Protein AF-A0A1I7E813-F1 (afdb_monomer)

Foldseek 3Di:
DKAKPPQWFKAKDAPDDPDPDRDGRNDDDDDPDDDGPDMDMDIDDPDLAFIKIWDWDDDPRDIDTDDIDGHDDDKDKDKDDFDPDDDDAAKDKGKIFIAIDQFKKKKKDFPQADLQLWHCFLVPPQKTKHFPSVQFDNVVTTGIDTHRDMTMIMIHGHPPDDDDDTHTDIDIDIDGD

Structure (mmCIF, N/CA/C/O backbone):
data_AF-A0A1I7E813-F1
#
_entry.id   AF-A0A1I7E813-F1
#
loop_
_atom_site.group_PDB
_atom_site.id
_atom_site.type_symbol
_atom_site.label_atom_id
_atom_site.label_alt_id
_atom_site.label_comp_id
_atom_site.label_asym_id
_atom_site.label_entity_id
_atom_site.label_seq_id
_atom_site.pdbx_PDB_ins_code
_atom_site.Cartn_x
_atom_site.Cartn_y
_atom_site.Cartn_z
_atom_site.occupancy
_atom_site.B_iso_or_equiv
_atom_site.auth_seq_id
_atom_site.auth_comp_id
_atom_site.auth_asym_id
_atom_site.auth_atom_id
_atom_site.pdbx_PDB_model_num
ATOM 1 N N . MET A 1 1 ? -27.442 -0.088 33.974 1.00 63.62 1 MET A N 1
ATOM 2 C CA . MET A 1 1 ? -26.945 1.194 33.449 1.00 63.62 1 MET A CA 1
ATOM 3 C C . MET A 1 1 ? -25.862 0.873 32.451 1.00 63.62 1 MET A C 1
ATOM 5 O O . MET A 1 1 ? -24.968 0.119 32.808 1.00 63.62 1 MET A O 1
ATOM 9 N N . CYS A 1 2 ? -25.990 1.337 31.213 1.00 60.59 2 CYS A N 1
ATOM 10 C CA . CYS A 1 2 ? -24.961 1.134 30.202 1.00 60.59 2 CYS A CA 1
ATOM 11 C C . CYS A 1 2 ? -24.502 2.490 29.681 1.00 60.59 2 CYS A C 1
ATOM 13 O O . CYS A 1 2 ? -25.346 3.261 29.234 1.00 60.59 2 CYS A O 1
ATOM 15 N N . ASN A 1 3 ? -23.195 2.739 29.725 1.00 60.22 3 ASN A N 1
ATOM 16 C CA . ASN A 1 3 ? -22.578 4.009 29.354 1.00 60.22 3 ASN A CA 1
ATOM 17 C C . ASN A 1 3 ? -21.531 3.774 28.259 1.00 60.22 3 ASN A C 1
ATOM 19 O O . ASN A 1 3 ? -20.866 2.735 28.251 1.00 60.22 3 ASN A O 1
ATOM 23 N N . VAL A 1 4 ? -21.391 4.734 27.342 1.00 51.56 4 VAL A N 1
ATOM 24 C CA . VAL A 1 4 ? -20.403 4.712 26.253 1.00 51.56 4 VAL A CA 1
ATOM 25 C C . VAL A 1 4 ? -19.322 5.747 26.546 1.00 51.56 4 VAL A C 1
ATOM 27 O O . VAL A 1 4 ? -19.633 6.880 26.902 1.00 51.56 4 VAL A O 1
ATOM 30 N N . SER A 1 5 ? -18.051 5.364 26.428 1.00 50.66 5 SER A N 1
ATOM 31 C CA . SER A 1 5 ? -16.925 6.281 26.629 1.00 50.66 5 SER A CA 1
ATOM 32 C C . SER A 1 5 ? -15.789 6.018 25.632 1.00 50.66 5 SER A C 1
ATOM 34 O O . SER A 1 5 ? -15.384 4.858 25.512 1.00 50.66 5 SER A O 1
ATOM 36 N N . PRO A 1 6 ? -15.230 7.043 24.953 1.00 50.22 6 PRO A N 1
ATOM 37 C CA . PRO A 1 6 ? -15.653 8.456 24.968 1.00 50.22 6 PRO A CA 1
ATOM 38 C C . PRO A 1 6 ? -17.039 8.676 24.328 1.00 50.22 6 PRO A C 1
ATOM 40 O O . PRO A 1 6 ? -17.602 7.725 23.787 1.00 50.22 6 PRO A O 1
ATOM 43 N N . GLU A 1 7 ? -17.587 9.898 24.437 1.00 49.88 7 GLU A N 1
ATOM 44 C CA . GLU A 1 7 ? -18.918 10.275 23.912 1.00 49.88 7 GLU A CA 1
ATOM 45 C C . GLU A 1 7 ? -19.145 9.717 22.496 1.00 49.88 7 GLU A C 1
ATOM 47 O O . GLU A 1 7 ? -18.297 9.850 21.609 1.00 49.88 7 GLU A O 1
ATOM 52 N N . GLY A 1 8 ? -20.280 9.048 22.296 1.00 45.12 8 GLY A N 1
ATOM 53 C CA . GLY A 1 8 ? -20.601 8.344 21.063 1.00 45.12 8 GLY A CA 1
ATOM 54 C C . GLY A 1 8 ? -22.041 7.847 21.069 1.00 45.12 8 GLY A C 1
ATOM 55 O O . GLY A 1 8 ? -22.634 7.609 22.117 1.00 45.12 8 GLY A O 1
ATOM 56 N N . THR A 1 9 ? -22.607 7.641 19.882 1.00 46.75 9 THR A N 1
ATOM 57 C CA . THR A 1 9 ? -23.999 7.197 19.766 1.00 46.75 9 THR A CA 1
ATOM 58 C C . THR A 1 9 ? -24.072 5.680 19.860 1.00 46.75 9 THR A C 1
ATOM 60 O O . THR A 1 9 ? -23.388 4.946 19.141 1.00 46.75 9 THR A O 1
ATOM 63 N N . ALA A 1 10 ? -24.928 5.175 20.742 1.00 46.78 10 ALA A N 1
ATOM 64 C CA . ALA A 1 10 ? -25.264 3.763 20.773 1.00 46.78 10 ALA A CA 1
ATOM 65 C C . ALA A 1 10 ? -26.772 3.577 20.850 1.00 46.78 10 ALA A C 1
ATOM 67 O O . ALA A 1 10 ? -27.445 4.281 21.583 1.00 46.78 10 ALA A O 1
ATOM 68 N N . LYS A 1 11 ? -27.287 2.629 20.070 1.00 50.00 11 LYS A N 1
ATOM 69 C CA . LYS A 1 11 ? -28.694 2.268 19.937 1.00 50.00 11 LYS A CA 1
ATOM 70 C C . LYS A 1 11 ? -28.924 0.922 20.603 1.00 50.00 11 LYS A C 1
ATOM 72 O O . LYS A 1 11 ? -28.147 -0.017 20.415 1.00 50.00 11 LYS A O 1
ATOM 77 N N . LEU A 1 12 ? -30.017 0.824 21.347 1.00 50.53 12 LEU A N 1
ATOM 78 C CA . LEU A 1 12 ? -30.385 -0.361 22.110 1.00 50.53 12 LEU A CA 1
ATOM 79 C C . LEU A 1 12 ? -31.686 -0.948 21.552 1.00 50.53 12 LEU A C 1
ATOM 81 O O . LEU A 1 12 ? -32.644 -0.219 21.306 1.00 50.53 12 LEU A O 1
ATOM 85 N N . ARG A 1 13 ? -31.720 -2.264 21.322 1.00 47.12 13 ARG A N 1
ATOM 86 C CA . ARG A 1 13 ? -32.897 -2.978 20.807 1.00 47.12 13 ARG A CA 1
ATOM 87 C C . ARG A 1 13 ? -33.211 -4.200 21.669 1.00 47.12 13 ARG A C 1
ATOM 89 O O . ARG A 1 13 ? -32.318 -4.975 22.009 1.00 47.12 13 ARG A O 1
ATOM 96 N N . TYR A 1 14 ? -34.497 -4.389 21.965 1.00 50.97 14 TYR A N 1
ATOM 97 C CA . TYR A 1 14 ? -35.021 -5.525 22.726 1.00 50.97 14 TYR A CA 1
ATOM 98 C C . TYR A 1 14 ? -35.614 -6.581 21.788 1.00 50.97 14 TYR A C 1
ATOM 100 O O . TYR A 1 14 ? -36.337 -6.242 20.846 1.00 50.97 14 TYR A O 1
ATOM 108 N N . ALA A 1 15 ? -35.309 -7.855 22.035 1.00 45.06 15 ALA A N 1
ATOM 109 C CA . ALA A 1 15 ? -36.039 -8.961 21.426 1.00 45.06 15 ALA A CA 1
ATOM 110 C C . ALA A 1 15 ? -37.334 -9.198 22.210 1.00 45.06 15 ALA A C 1
ATOM 112 O O . ALA A 1 15 ? -37.283 -9.309 23.429 1.00 45.06 15 ALA A O 1
ATOM 113 N N . ASP A 1 16 ? -38.447 -9.189 21.468 1.00 39.06 16 ASP A N 1
ATOM 114 C CA . ASP A 1 16 ? -39.803 -9.697 21.766 1.00 39.06 16 ASP A CA 1
ATOM 115 C C . ASP A 1 16 ? -40.924 -8.694 21.454 1.00 39.06 16 ASP A C 1
ATOM 117 O O . ASP A 1 16 ? -42.065 -9.102 21.284 1.00 39.06 16 ASP A O 1
ATOM 121 N N . ASN A 1 17 ? -40.616 -7.409 21.240 1.00 39.94 17 ASN A N 1
ATOM 122 C CA . ASN A 1 17 ? -41.530 -6.448 20.611 1.00 39.94 17 ASN A CA 1
ATOM 123 C C . ASN A 1 17 ? -40.736 -5.391 19.830 1.00 39.94 17 ASN A C 1
ATOM 125 O O . ASN A 1 17 ? -39.800 -4.787 20.354 1.00 39.94 17 ASN A O 1
ATOM 129 N N . TRP A 1 18 ? -41.101 -5.159 18.565 1.00 35.81 18 TRP A N 1
ATOM 130 C CA . TRP A 1 18 ? -40.502 -4.117 17.725 1.00 35.81 18 TRP A CA 1
ATOM 131 C C . TRP A 1 18 ? -40.905 -2.728 18.244 1.00 35.81 18 TRP A C 1
ATOM 133 O O . TRP A 1 18 ? -41.871 -2.144 17.768 1.00 35.81 18 TRP A O 1
ATOM 143 N N . TYR A 1 19 ? -40.162 -2.180 19.204 1.00 37.88 19 TYR A N 1
ATOM 144 C CA . TYR A 1 19 ? -40.192 -0.749 19.507 1.00 37.88 19 TYR A CA 1
ATOM 145 C C . TYR A 1 19 ? -38.967 -0.092 18.858 1.00 37.88 19 TYR A C 1
ATOM 147 O O . TYR A 1 19 ? -37.847 -0.291 19.333 1.00 37.88 19 TYR A O 1
ATOM 155 N N . PRO A 1 20 ? -39.131 0.652 17.748 1.00 35.09 20 PRO A N 1
ATOM 156 C CA . PRO A 1 20 ? -38.040 1.364 17.108 1.00 35.09 20 PRO A CA 1
ATOM 157 C C . PRO A 1 20 ? -37.817 2.672 17.868 1.00 35.09 20 PRO A C 1
ATOM 159 O O . PRO A 1 20 ? -38.247 3.735 17.435 1.00 35.09 20 PRO A O 1
ATOM 162 N N . GLN A 1 21 ? -37.182 2.601 19.032 1.00 38.69 21 GLN A N 1
ATOM 163 C CA . GLN A 1 21 ? -36.596 3.790 19.636 1.00 38.69 21 GLN A CA 1
ATOM 164 C C . GLN A 1 21 ? -35.084 3.637 19.591 1.00 38.69 21 GLN A C 1
ATOM 166 O O . GLN A 1 21 ? -34.474 2.948 20.402 1.00 38.69 21 GLN A O 1
ATOM 171 N N . SER A 1 22 ? -34.483 4.258 18.579 1.00 38.38 22 SER A N 1
ATOM 172 C CA . SER A 1 22 ? -33.091 4.671 18.652 1.00 38.38 22 SER A CA 1
ATOM 173 C C . SER A 1 22 ? -32.992 5.688 19.782 1.00 38.38 22 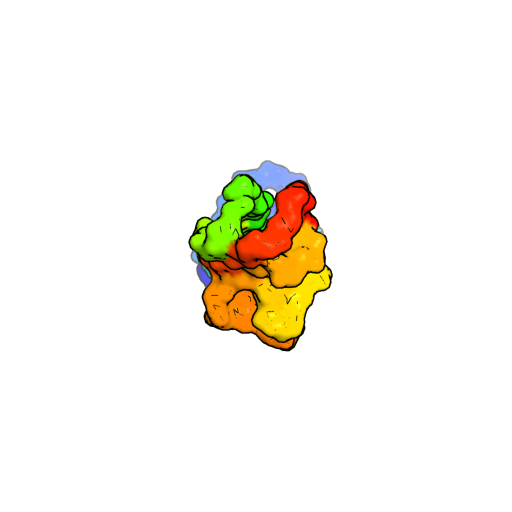SER A C 1
ATOM 175 O O . SER A 1 22 ? -33.437 6.821 19.629 1.00 38.38 22 SER A O 1
ATOM 177 N N . ILE A 1 23 ? -32.490 5.253 20.929 1.00 43.09 23 ILE A N 1
ATOM 178 C CA . ILE A 1 23 ? -32.096 6.154 22.006 1.00 43.09 23 ILE A CA 1
ATOM 179 C C . ILE A 1 23 ? -30.630 6.445 21.744 1.00 43.09 23 ILE A C 1
ATOM 181 O O . ILE A 1 23 ? -29.856 5.497 21.697 1.00 43.09 23 ILE A O 1
ATOM 185 N N . ASP A 1 24 ? -30.265 7.701 21.516 1.00 42.62 24 ASP A N 1
ATOM 186 C CA . ASP A 1 24 ? -28.860 8.091 21.496 1.00 42.62 24 ASP A CA 1
ATOM 187 C C . ASP A 1 24 ? -28.338 8.007 22.936 1.00 42.62 24 ASP A C 1
ATOM 189 O O . ASP A 1 24 ? -28.818 8.707 23.827 1.00 42.62 24 ASP A O 1
ATOM 193 N N . LEU A 1 25 ? -27.399 7.091 23.182 1.00 47.69 25 LEU A N 1
ATOM 194 C CA . LEU A 1 25 ? -26.759 6.863 24.487 1.00 47.69 25 LEU A CA 1
ATOM 195 C C . LEU A 1 25 ? -25.782 7.991 24.909 1.00 47.69 25 LEU A C 1
ATOM 197 O O . LEU A 1 25 ? -24.806 7.724 25.604 1.00 47.69 25 LEU A O 1
ATOM 201 N N . ASP A 1 26 ? -26.073 9.246 24.552 1.00 41.62 26 ASP A N 1
ATOM 202 C CA . ASP A 1 26 ? -25.395 10.437 25.101 1.00 41.62 26 ASP A CA 1
ATOM 203 C C . ASP A 1 26 ? -25.824 10.729 26.557 1.00 41.62 26 ASP A C 1
ATOM 205 O O . ASP A 1 26 ? -25.281 11.607 27.224 1.00 41.62 26 ASP A O 1
ATOM 209 N N . LEU A 1 27 ? -26.814 9.994 27.072 1.00 40.22 27 LEU A N 1
ATOM 210 C CA . LEU A 1 27 ? -27.383 10.134 28.411 1.00 40.22 27 LEU A CA 1
ATOM 211 C C . LEU A 1 27 ? -27.453 8.762 29.087 1.00 40.22 27 LEU A C 1
ATOM 213 O O . LEU A 1 27 ? -27.803 7.777 28.440 1.00 40.22 27 LEU A O 1
ATOM 217 N N . ASP A 1 28 ? -27.160 8.703 30.390 1.00 44.03 28 ASP A N 1
ATOM 218 C CA . ASP A 1 28 ? -27.308 7.500 31.221 1.00 44.03 28 ASP A CA 1
ATOM 219 C C . ASP A 1 28 ? -28.696 6.857 31.006 1.00 44.03 28 ASP A C 1
ATOM 221 O O . ASP A 1 28 ? -29.721 7.377 31.461 1.00 44.03 28 ASP A O 1
ATOM 225 N N . VAL A 1 29 ? -28.760 5.707 30.324 1.00 46.66 29 VAL A N 1
ATOM 226 C CA . VAL A 1 29 ? -30.035 5.003 30.105 1.00 46.66 29 VAL A CA 1
ATOM 227 C C . VAL A 1 29 ? -30.298 4.011 31.236 1.00 46.66 29 VAL A C 1
ATOM 229 O O . VAL A 1 29 ? -29.578 3.026 31.451 1.00 46.66 29 VAL A O 1
ATOM 232 N N . TRP A 1 30 ? -31.406 4.251 31.936 1.00 45.16 30 TRP A N 1
ATOM 233 C CA . TRP A 1 30 ? -31.965 3.361 32.945 1.00 45.16 30 TRP A CA 1
ATOM 234 C C . TRP A 1 30 ? -32.931 2.380 32.289 1.00 45.16 30 TRP A C 1
ATOM 236 O O . TRP A 1 30 ? -34.050 2.735 31.927 1.00 45.16 30 TRP A O 1
ATOM 246 N N . VAL A 1 31 ? -32.508 1.123 32.157 1.00 50.84 31 VAL A N 1
ATOM 247 C CA . VAL A 1 31 ? -33.401 0.041 31.736 1.00 50.84 31 VAL A CA 1
ATOM 248 C C . VAL A 1 31 ? -33.830 -0.749 32.964 1.00 50.84 31 VAL A C 1
ATOM 250 O O . VAL A 1 31 ? -33.013 -1.421 33.594 1.00 50.84 31 VAL A O 1
ATOM 253 N N . GLN A 1 32 ? -35.117 -0.686 33.298 1.00 43.81 32 GLN A N 1
ATOM 254 C CA . GLN A 1 32 ? -35.704 -1.540 34.323 1.00 43.81 32 GLN A CA 1
ATOM 255 C C . GLN A 1 32 ? -36.077 -2.883 33.682 1.00 43.81 32 GLN A C 1
ATOM 257 O O . GLN A 1 32 ? -37.072 -3.001 32.971 1.00 43.81 32 GLN A O 1
ATOM 262 N N . VAL A 1 33 ? -35.231 -3.893 33.885 1.00 52.12 33 VAL A N 1
ATOM 263 C CA . VAL A 1 33 ? -35.370 -5.206 33.245 1.00 52.12 33 VAL A CA 1
ATOM 264 C C . VAL A 1 33 ? -36.061 -6.169 34.209 1.00 52.12 33 VAL A C 1
ATOM 266 O O . VAL A 1 33 ? -35.479 -6.510 35.234 1.00 52.12 33 VAL A O 1
ATOM 269 N N . SER A 1 34 ? -37.284 -6.619 33.907 1.00 44.41 34 SER A N 1
ATOM 270 C CA . SER A 1 34 ? -37.937 -7.680 34.691 1.00 44.41 34 SER A CA 1
ATOM 271 C C . SER A 1 34 ? -37.902 -9.057 34.023 1.00 44.41 34 SER A C 1
ATOM 273 O O . SER A 1 34 ? -37.942 -10.028 34.761 1.00 44.41 34 SER A O 1
ATOM 275 N N . ASN A 1 35 ? -37.772 -9.171 32.687 1.00 47.38 35 ASN A N 1
ATOM 276 C CA . ASN A 1 35 ? -37.851 -10.460 31.962 1.00 47.38 35 ASN A CA 1
ATOM 277 C C . ASN A 1 35 ? -37.173 -10.470 30.560 1.00 47.38 35 ASN A C 1
ATOM 279 O O . ASN A 1 35 ? -37.715 -11.056 29.628 1.00 47.38 35 ASN A O 1
ATOM 283 N N . ILE A 1 36 ? -36.024 -9.814 30.349 1.00 51.47 36 ILE A N 1
ATOM 284 C CA . ILE A 1 36 ? -35.359 -9.790 29.022 1.00 51.47 36 ILE A CA 1
ATOM 285 C C . ILE A 1 36 ? -34.196 -10.788 28.990 1.00 51.47 36 ILE A C 1
ATOM 287 O O . ILE A 1 36 ? -33.330 -10.751 29.861 1.00 51.47 36 ILE A O 1
ATOM 291 N N . SER A 1 37 ? -34.158 -11.653 27.971 1.00 48.12 37 SER A N 1
ATOM 292 C CA . SER A 1 37 ? -33.112 -12.669 27.767 1.00 48.12 37 SER A CA 1
ATOM 293 C C . SER A 1 37 ? -31.964 -12.204 26.862 1.00 48.12 37 SER A C 1
ATOM 295 O O . SER A 1 37 ? -30.885 -12.794 26.886 1.00 48.12 37 SER A O 1
ATOM 297 N N . THR A 1 38 ? -32.157 -11.165 26.041 1.00 48.44 38 THR A N 1
ATOM 298 C CA . THR A 1 38 ? -31.138 -10.680 25.094 1.00 48.44 38 THR A CA 1
ATOM 299 C C . THR A 1 38 ? -31.282 -9.183 24.825 1.00 48.44 38 THR A C 1
ATOM 301 O O . THR A 1 38 ? -32.371 -8.690 24.530 1.00 48.44 38 THR A O 1
ATOM 304 N N . ILE A 1 39 ? -30.162 -8.464 24.897 1.00 54.59 39 ILE A N 1
ATOM 305 C CA . ILE A 1 39 ? -30.051 -7.045 24.547 1.00 54.59 39 ILE A CA 1
ATOM 306 C C . ILE A 1 39 ? -29.168 -6.949 23.304 1.00 54.59 39 ILE A C 1
ATOM 308 O O . ILE A 1 39 ? -28.057 -7.476 23.298 1.00 54.59 39 ILE A O 1
ATOM 312 N N . PHE A 1 40 ? -29.643 -6.262 22.267 1.00 53.28 40 PHE A N 1
ATOM 313 C CA . PHE A 1 40 ? -28.830 -5.928 21.101 1.00 53.28 40 PHE A CA 1
ATOM 314 C C . PHE A 1 40 ? -28.350 -4.487 21.224 1.00 53.28 40 PHE A C 1
ATOM 316 O O . PHE A 1 40 ? -29.157 -3.567 21.362 1.00 53.28 40 PHE A O 1
ATOM 323 N N . LEU A 1 41 ? -27.036 -4.301 21.159 1.00 55.47 41 LEU A N 1
ATOM 324 C CA . LEU A 1 41 ? -26.397 -2.991 21.150 1.00 55.47 41 LEU A CA 1
ATOM 325 C C . LEU A 1 41 ? -25.776 -2.745 19.781 1.00 55.47 41 LEU A C 1
ATOM 327 O O . LEU A 1 41 ? -25.099 -3.608 19.227 1.00 55.47 41 LEU A O 1
ATOM 331 N N . THR A 1 42 ? -25.984 -1.554 19.241 1.00 54.00 42 THR A N 1
ATOM 332 C CA . THR A 1 42 ? -25.250 -1.054 18.078 1.00 54.00 42 THR A CA 1
ATOM 333 C C . THR A 1 42 ? -24.633 0.263 18.476 1.00 54.00 42 THR A C 1
ATOM 335 O O . THR A 1 42 ? -25.364 1.183 18.805 1.00 54.00 42 THR A O 1
ATOM 338 N N . ALA A 1 43 ? -23.314 0.370 18.459 1.00 54.88 43 ALA A N 1
ATOM 339 C CA . ALA A 1 43 ? -22.627 1.602 18.805 1.00 54.88 43 ALA A CA 1
ATOM 340 C C . ALA A 1 43 ? -21.778 2.066 17.623 1.00 54.88 43 ALA A C 1
ATOM 342 O O . ALA A 1 43 ? -21.179 1.252 16.918 1.0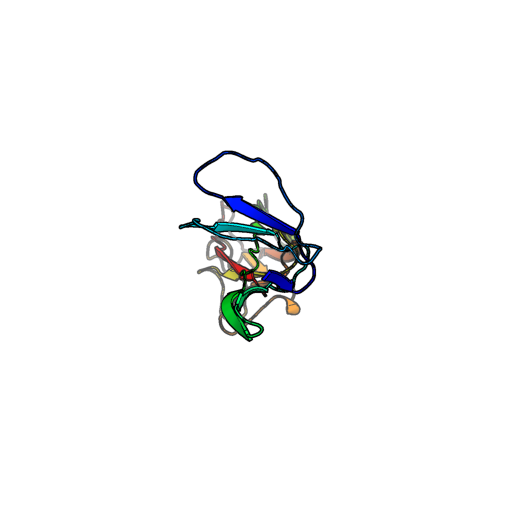0 54.88 43 ALA A O 1
ATOM 343 N N . THR A 1 44 ? -21.782 3.370 17.375 1.00 52.94 44 THR A N 1
ATOM 344 C CA . THR A 1 44 ? -21.052 4.004 16.283 1.00 52.94 44 THR A CA 1
ATOM 345 C C . THR A 1 44 ? -20.071 4.992 16.887 1.00 52.94 44 THR A C 1
ATOM 347 O O . THR A 1 44 ? -20.462 5.964 17.532 1.00 52.94 44 THR A O 1
ATOM 350 N N . ALA A 1 45 ? -18.782 4.726 16.688 1.00 53.12 45 ALA A N 1
ATOM 351 C CA . ALA A 1 45 ? -17.735 5.656 17.071 1.00 53.12 45 ALA A CA 1
ATOM 352 C C . ALA A 1 45 ? -17.805 6.886 16.154 1.00 53.12 45 ALA A C 1
ATOM 354 O O . ALA A 1 45 ? -17.698 6.761 14.936 1.00 53.12 45 ALA A O 1
ATOM 355 N N . THR A 1 46 ? -18.000 8.065 16.735 1.00 52.78 46 THR A N 1
ATOM 356 C CA . THR A 1 46 ? -17.896 9.364 16.045 1.00 52.78 46 THR A CA 1
ATOM 357 C C . THR A 1 46 ? -16.488 9.950 16.142 1.00 52.78 46 THR A C 1
ATOM 359 O O . THR A 1 46 ? -16.198 10.975 15.532 1.00 52.78 46 THR A O 1
ATOM 362 N N . SER A 1 47 ? -15.609 9.296 16.905 1.00 54.88 47 SER A N 1
ATOM 363 C CA . SER A 1 47 ? -14.215 9.670 17.083 1.00 54.88 47 SER A CA 1
ATOM 364 C C . SER A 1 47 ? -13.288 8.492 16.800 1.00 54.88 47 SER A C 1
ATOM 366 O O . SER A 1 47 ? -13.688 7.328 16.776 1.00 54.88 47 SER A O 1
ATOM 368 N N . ASN A 1 48 ? -12.018 8.830 16.627 1.00 55.72 48 ASN A N 1
ATOM 369 C CA . ASN A 1 48 ? -10.921 7.907 16.373 1.00 55.72 48 ASN A CA 1
ATOM 370 C C . ASN A 1 48 ? -10.530 7.066 17.601 1.00 55.72 48 ASN A C 1
ATOM 372 O O . ASN A 1 48 ? -9.720 6.148 17.487 1.00 55.72 48 ASN A O 1
ATOM 376 N N . THR A 1 49 ? -11.113 7.356 18.766 1.00 57.59 49 THR A N 1
ATOM 377 C CA . THR A 1 49 ? -10.894 6.597 19.995 1.00 57.59 49 THR A CA 1
ATOM 378 C C . THR A 1 49 ? -11.926 5.466 20.094 1.00 57.59 49 THR A C 1
ATOM 380 O O . THR A 1 49 ? -13.125 5.747 20.043 1.00 57.59 49 THR A O 1
ATOM 383 N N . PRO A 1 50 ? -11.499 4.203 20.282 1.00 60.56 50 PRO A N 1
ATOM 384 C CA . PRO A 1 50 ? -12.391 3.059 20.472 1.00 60.56 50 PRO A CA 1
ATOM 385 C C . PRO A 1 50 ? -13.403 3.303 21.610 1.00 60.56 50 PRO A C 1
ATOM 387 O O . PRO A 1 50 ? -12.982 3.405 22.767 1.00 60.56 50 PRO A O 1
ATOM 390 N N . PRO A 1 51 ? -14.721 3.386 21.348 1.00 64.38 51 PRO A N 1
ATOM 391 C CA . PRO A 1 51 ? -15.689 3.526 22.422 1.00 64.38 51 PRO A CA 1
ATOM 392 C C . PRO A 1 51 ? -15.808 2.208 23.187 1.00 64.38 51 PRO A C 1
ATOM 394 O O . PRO A 1 51 ? -15.911 1.124 22.609 1.00 64.38 51 PRO A O 1
ATOM 397 N N . THR A 1 52 ? -15.807 2.307 24.508 1.00 67.38 52 THR A N 1
ATOM 398 C CA . THR A 1 52 ? -16.106 1.204 25.412 1.00 67.38 52 THR A CA 1
ATOM 399 C C . THR A 1 52 ? -17.526 1.354 25.913 1.00 67.38 52 THR A C 1
ATOM 401 O O . THR A 1 52 ? -17.896 2.393 26.456 1.00 67.38 52 THR A O 1
ATOM 404 N N . ILE A 1 53 ? -18.319 0.308 25.715 1.00 70.00 53 ILE A N 1
ATOM 405 C CA . ILE A 1 53 ? -19.626 0.162 26.329 1.00 70.00 53 ILE A CA 1
ATOM 406 C C . ILE A 1 53 ? -19.429 -0.567 27.645 1.00 70.00 53 ILE A C 1
ATOM 408 O O . ILE A 1 53 ? -19.029 -1.730 27.680 1.00 70.00 53 ILE A O 1
ATOM 412 N N . THR A 1 54 ? -19.744 0.130 28.718 1.00 70.31 54 THR A N 1
ATOM 413 C CA . THR A 1 54 ? -19.707 -0.376 30.077 1.00 70.31 54 THR A CA 1
ATOM 414 C C . THR A 1 54 ? -21.132 -0.604 30.540 1.00 70.31 54 THR A C 1
ATOM 416 O O . THR A 1 54 ? -21.923 0.331 30.508 1.00 70.31 54 THR A O 1
ATOM 419 N N . CYS A 1 55 ? -21.459 -1.807 31.011 1.00 70.62 55 CYS A N 1
ATOM 420 C CA . CYS A 1 55 ? -22.777 -2.117 31.557 1.00 70.62 55 CYS A CA 1
ATOM 421 C C . CYS A 1 55 ? -22.696 -2.586 33.013 1.00 70.62 55 CYS A C 1
ATOM 423 O O . CYS A 1 55 ? -22.110 -3.623 33.333 1.00 70.62 55 CYS A O 1
ATOM 425 N N . ASP A 1 56 ? -23.362 -1.837 33.884 1.00 73.69 56 ASP A N 1
ATOM 426 C CA . ASP A 1 56 ? -23.492 -2.078 35.313 1.00 73.69 56 ASP A CA 1
ATOM 427 C C . ASP A 1 56 ? -24.916 -2.522 35.685 1.00 73.69 56 ASP A C 1
ATOM 429 O O . ASP A 1 56 ? -25.921 -2.004 35.185 1.00 73.69 56 ASP A O 1
ATOM 433 N N . TYR A 1 57 ? -25.009 -3.460 36.620 1.00 70.00 57 TYR A N 1
ATOM 434 C CA . TYR A 1 57 ? -26.242 -3.894 37.264 1.00 70.00 57 TYR A CA 1
ATOM 435 C C . TYR A 1 57 ? -26.321 -3.303 38.666 1.00 70.00 57 TYR A C 1
ATOM 437 O O . TYR A 1 57 ? -25.371 -3.420 39.438 1.00 70.00 57 TYR A O 1
ATOM 445 N N . GLN A 1 58 ? -27.459 -2.699 39.005 1.00 65.50 58 GLN A N 1
ATOM 446 C CA . GLN A 1 58 ? -27.745 -2.241 40.361 1.00 65.50 58 GLN A CA 1
ATOM 447 C C . GLN A 1 58 ? -28.845 -3.094 40.983 1.00 65.50 58 GLN A C 1
ATOM 449 O O . GLN A 1 58 ? -29.944 -3.189 40.439 1.00 65.50 58 GLN A O 1
ATOM 454 N N . ALA A 1 59 ? -28.563 -3.671 42.149 1.00 65.12 59 ALA A N 1
ATOM 455 C CA . ALA A 1 59 ? -29.574 -4.300 42.990 1.00 65.12 59 ALA A CA 1
ATOM 456 C C . ALA A 1 59 ? -29.279 -4.071 44.461 1.00 65.12 59 ALA A C 1
ATOM 458 O O . ALA A 1 59 ? -28.136 -4.191 44.899 1.00 65.12 59 ALA A O 1
ATOM 459 N N . ASN A 1 60 ? -30.329 -3.769 45.228 1.00 73.75 60 ASN A N 1
ATOM 460 C CA . ASN A 1 60 ? -30.259 -3.592 46.680 1.00 73.75 60 ASN A CA 1
ATOM 461 C C . ASN A 1 60 ? -29.153 -2.608 47.120 1.00 73.75 60 ASN A C 1
ATOM 463 O O . ASN A 1 60 ? -28.476 -2.836 48.117 1.00 73.75 60 ASN A O 1
ATOM 467 N N . GLY A 1 61 ? -28.935 -1.538 46.346 1.00 73.12 61 GLY A N 1
ATOM 468 C CA . GLY A 1 61 ? -27.902 -0.529 46.615 1.00 73.12 61 GLY A CA 1
ATOM 469 C C . GLY A 1 61 ? -26.472 -0.919 46.211 1.00 73.12 61 GLY A C 1
ATOM 470 O O . GLY A 1 61 ? -25.553 -0.145 46.456 1.00 73.12 61 GLY A O 1
ATOM 471 N N . VAL A 1 62 ? -26.263 -2.081 45.582 1.00 72.38 62 VAL A N 1
ATOM 472 C CA . VAL A 1 62 ? -24.948 -2.540 45.110 1.00 72.38 62 VAL A CA 1
ATOM 473 C C . VAL A 1 62 ? -24.871 -2.450 43.589 1.00 72.38 62 VAL A C 1
ATOM 475 O O . VAL A 1 62 ? -25.691 -3.045 42.891 1.00 72.38 62 VAL A O 1
ATOM 478 N N . THR A 1 63 ? -23.848 -1.760 43.084 1.00 76.75 63 THR A N 1
ATOM 479 C CA . THR A 1 63 ? -23.489 -1.730 41.658 1.00 76.75 63 THR A CA 1
ATOM 480 C C . THR A 1 63 ? -22.481 -2.842 41.353 1.00 76.75 63 THR A C 1
ATOM 482 O O . THR A 1 63 ? -21.463 -2.954 42.034 1.00 76.75 63 THR A O 1
ATOM 485 N N . LYS A 1 64 ? -22.734 -3.661 40.328 1.00 73.50 64 LYS A N 1
ATOM 486 C CA . LYS A 1 64 ? -21.804 -4.677 39.813 1.00 73.50 64 LYS A CA 1
ATOM 487 C C . LYS A 1 64 ? -21.581 -4.498 38.315 1.00 73.50 64 LYS A C 1
ATOM 489 O O . LYS A 1 64 ? -22.556 -4.442 37.568 1.00 73.50 64 LYS A O 1
ATOM 494 N N . ARG A 1 65 ? -20.315 -4.506 37.883 1.00 73.81 65 ARG A N 1
ATOM 495 C CA . ARG A 1 65 ? -19.942 -4.568 36.464 1.00 73.81 65 ARG A CA 1
ATOM 496 C C . ARG A 1 65 ? -20.387 -5.902 35.886 1.00 73.81 65 ARG A C 1
ATOM 498 O O . ARG A 1 65 ? -20.047 -6.951 36.430 1.00 73.81 65 ARG A O 1
ATOM 505 N N . VAL A 1 66 ? -21.162 -5.854 34.811 1.00 71.38 66 VAL A N 1
ATOM 506 C CA . VAL A 1 66 ? -21.679 -7.054 34.149 1.00 71.38 66 VAL A CA 1
ATOM 507 C C . VAL A 1 66 ? -20.842 -7.365 32.910 1.00 71.38 66 VAL A C 1
ATOM 509 O O . VAL A 1 66 ? -20.492 -8.519 32.691 1.00 71.38 66 VAL A O 1
ATOM 512 N N . TRP A 1 67 ? -20.514 -6.354 32.101 1.00 69.19 67 TRP A N 1
ATOM 513 C CA . TRP A 1 67 ? -19.708 -6.508 30.888 1.00 69.19 67 TRP A CA 1
ATOM 514 C C . TRP A 1 67 ? -19.095 -5.176 30.464 1.00 69.19 67 TRP A C 1
ATOM 516 O O . TRP A 1 67 ? -19.693 -4.116 30.661 1.00 69.19 67 TRP A O 1
ATOM 526 N N . ASP A 1 68 ? -17.908 -5.278 29.867 1.00 71.62 68 ASP A N 1
ATOM 527 C CA . ASP A 1 68 ? -17.203 -4.203 29.178 1.00 71.62 68 ASP A CA 1
ATOM 528 C C . ASP A 1 68 ? -16.914 -4.656 27.745 1.00 71.62 68 ASP A C 1
ATOM 530 O O . ASP A 1 68 ? -16.235 -5.662 27.529 1.00 71.62 68 ASP A O 1
ATOM 534 N N . ILE A 1 69 ? -17.455 -3.933 26.763 1.00 64.25 69 ILE A N 1
ATOM 535 C CA . ILE A 1 69 ? -17.189 -4.163 25.340 1.00 64.25 69 ILE A CA 1
ATOM 536 C C . ILE A 1 69 ? -16.499 -2.939 24.770 1.00 64.25 69 ILE A C 1
ATOM 538 O O . ILE A 1 69 ? -17.131 -1.914 24.534 1.00 64.25 69 ILE A O 1
ATOM 542 N N . THR A 1 70 ? -15.215 -3.073 24.467 1.00 65.62 70 THR A N 1
ATOM 543 C CA . THR A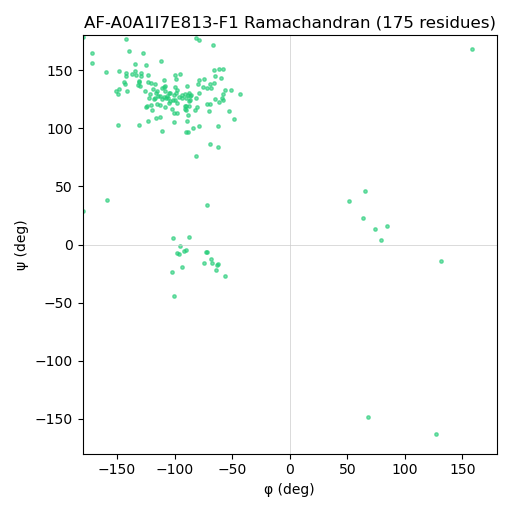 1 70 ? -14.502 -2.095 23.646 1.00 65.62 70 THR A CA 1
ATOM 544 C C . THR A 1 70 ? -14.770 -2.391 22.176 1.00 65.62 70 THR A C 1
ATOM 546 O O . THR A 1 70 ? -14.393 -3.450 21.664 1.00 65.62 70 THR A O 1
ATOM 549 N N . LEU A 1 71 ? -15.434 -1.464 21.486 1.00 60.62 71 LEU A N 1
ATOM 550 C CA . LEU A 1 71 ? -15.590 -1.541 20.039 1.00 60.62 71 LEU A CA 1
ATOM 551 C C . LEU A 1 71 ? -14.242 -1.309 19.376 1.00 60.62 71 LEU A C 1
ATOM 553 O O . LEU A 1 71 ? -13.518 -0.400 19.758 1.00 60.62 71 LEU A O 1
ATOM 557 N N . LYS A 1 72 ? -13.919 -2.084 18.343 1.00 57.75 72 LYS A N 1
ATOM 558 C CA . LYS A 1 72 ? -12.733 -1.812 17.530 1.00 57.75 72 LYS A CA 1
ATOM 559 C C . LYS A 1 72 ? -13.100 -0.819 16.424 1.00 57.75 72 LYS A C 1
ATOM 561 O O . LYS A 1 72 ? -14.061 -1.097 15.704 1.00 57.75 72 LYS A O 1
ATOM 566 N N . PRO A 1 73 ? -12.373 0.299 16.261 1.00 55.94 73 PRO A N 1
ATOM 567 C CA . PRO A 1 73 ? -12.559 1.164 15.108 1.00 55.94 73 PRO A CA 1
ATOM 568 C C . PRO A 1 73 ? -12.315 0.349 13.835 1.00 55.94 73 PRO A C 1
ATOM 570 O O . PRO A 1 73 ? -11.323 -0.371 13.716 1.00 55.94 73 PRO A O 1
ATOM 573 N N . SER A 1 74 ? -13.253 0.421 12.896 1.00 62.84 74 SER A N 1
ATOM 574 C CA . SER A 1 74 ? -13.072 -0.127 11.556 1.00 62.84 74 SER A CA 1
ATOM 575 C C . SER A 1 74 ? -12.498 0.972 10.674 1.00 62.84 74 SER A C 1
ATOM 577 O O . SER A 1 74 ? -13.173 1.978 10.458 1.00 62.84 74 SER A O 1
ATOM 579 N N . CYS A 1 75 ? -11.287 0.789 10.154 1.00 67.88 75 CYS A N 1
ATOM 580 C CA . CYS A 1 75 ? -10.775 1.642 9.091 1.00 67.88 75 CYS A CA 1
ATOM 581 C C . CYS A 1 75 ? -10.934 0.945 7.736 1.00 67.88 75 CYS A C 1
ATOM 583 O O . CYS A 1 75 ? -10.843 -0.280 7.630 1.00 67.88 75 CYS A O 1
ATOM 585 N N . THR A 1 76 ? -11.200 1.728 6.695 1.00 71.88 76 THR A N 1
ATOM 586 C CA . THR A 1 76 ? -11.293 1.242 5.314 1.00 71.88 76 THR A CA 1
ATOM 587 C C . THR A 1 76 ? -10.509 2.166 4.397 1.00 71.88 76 THR A C 1
ATOM 589 O O . THR A 1 76 ? -10.465 3.373 4.636 1.00 71.88 76 THR A O 1
ATOM 592 N N . SER A 1 77 ? -9.904 1.596 3.356 1.00 74.25 77 SER A N 1
ATOM 593 C CA . SER A 1 77 ? -9.209 2.342 2.310 1.00 74.25 77 SER A CA 1
ATOM 594 C C . SER A 1 77 ? -9.443 1.687 0.956 1.00 74.25 77 SER A C 1
ATOM 596 O O . SER A 1 77 ? -9.532 0.463 0.859 1.00 74.25 77 SER A O 1
ATOM 598 N N . THR A 1 78 ? -9.492 2.509 -0.082 1.00 78.25 78 THR A N 1
ATOM 599 C CA . THR A 1 78 ? -9.511 2.116 -1.488 1.00 78.25 78 THR A CA 1
ATOM 600 C C . THR A 1 78 ? -8.254 2.664 -2.152 1.00 78.25 78 THR A C 1
ATOM 602 O O . THR A 1 78 ? -7.845 3.797 -1.895 1.00 78.25 78 THR A O 1
ATOM 605 N N . VAL A 1 79 ? -7.628 1.851 -2.997 1.00 78.00 79 VAL A N 1
ATOM 606 C CA . VAL A 1 79 ? -6.492 2.250 -3.830 1.00 78.00 79 VAL A CA 1
ATOM 607 C C . VAL A 1 79 ? -6.942 2.141 -5.276 1.00 78.00 79 VAL A C 1
ATOM 609 O O . VAL A 1 79 ? -7.498 1.116 -5.665 1.00 78.00 79 VAL A O 1
ATOM 612 N N . ASN A 1 80 ? -6.713 3.190 -6.059 1.00 76.19 80 ASN A N 1
ATOM 613 C CA . ASN A 1 80 ? -6.998 3.146 -7.488 1.00 76.19 80 ASN A CA 1
ATOM 614 C C . ASN A 1 80 ? -5.882 2.408 -8.231 1.00 76.19 80 ASN A C 1
ATOM 616 O O . ASN A 1 80 ? -4.701 2.616 -7.943 1.00 76.19 80 ASN A O 1
ATOM 620 N N . ASP A 1 81 ? -6.253 1.620 -9.240 1.00 72.06 81 ASP A N 1
ATOM 621 C CA . ASP A 1 81 ? -5.286 1.108 -10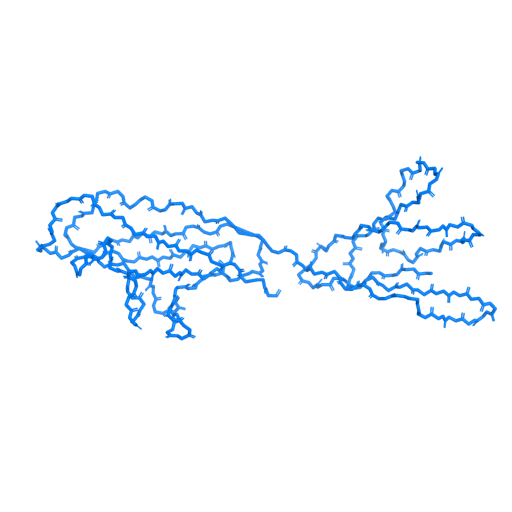.207 1.00 72.06 81 ASP A CA 1
ATOM 622 C C . ASP A 1 81 ? -4.573 2.288 -10.884 1.00 72.06 81 ASP A C 1
ATOM 624 O O . ASP A 1 81 ? -5.206 3.191 -11.440 1.00 72.06 81 ASP A O 1
ATOM 628 N N . SER A 1 82 ? -3.240 2.301 -10.819 1.00 72.06 82 SER A N 1
ATOM 629 C CA . SER A 1 82 ? -2.432 3.376 -11.397 1.00 72.06 82 SER A CA 1
ATOM 630 C C . SER A 1 82 ? -2.072 3.038 -12.842 1.00 72.06 82 SER A C 1
ATOM 632 O O . SER A 1 82 ? -1.126 2.299 -13.118 1.00 72.06 82 SER A O 1
ATOM 634 N N . ALA A 1 83 ? -2.847 3.571 -13.788 1.00 81.56 83 ALA A N 1
ATOM 635 C CA . ALA A 1 83 ? -2.506 3.505 -15.203 1.00 81.56 83 ALA A CA 1
ATOM 636 C C . ALA A 1 83 ? -1.440 4.565 -15.526 1.00 81.56 83 ALA A C 1
ATOM 638 O O . ALA A 1 83 ? -1.749 5.744 -15.683 1.00 81.56 83 ALA A O 1
ATOM 639 N N . MET A 1 84 ? -0.179 4.141 -15.650 1.00 83.00 84 MET A N 1
ATOM 640 C CA . MET A 1 84 ? 0.937 5.047 -15.969 1.00 83.00 84 MET A CA 1
ATOM 641 C C . MET A 1 84 ? 0.954 5.508 -17.438 1.00 83.00 84 MET A C 1
ATOM 643 O O . MET A 1 84 ? 1.605 6.494 -17.768 1.00 83.00 84 MET A O 1
ATOM 647 N N . GLY A 1 85 ? 0.211 4.839 -18.324 1.00 86.69 85 GLY A N 1
ATOM 648 C CA . GLY A 1 85 ? 0.133 5.202 -19.740 1.00 86.69 85 GLY A CA 1
ATOM 649 C C . GLY A 1 85 ? 1.447 4.970 -20.495 1.00 86.69 85 GLY A C 1
ATOM 650 O O . GLY A 1 85 ? 2.189 4.034 -20.204 1.00 86.69 85 GLY A O 1
ATOM 651 N N . ASN A 1 86 ? 1.714 5.805 -21.504 1.00 90.69 86 ASN A N 1
ATOM 652 C CA . ASN A 1 86 ? 2.927 5.707 -22.315 1.00 90.69 86 ASN A CA 1
ATOM 653 C C . ASN A 1 86 ? 4.109 6.360 -21.596 1.00 90.69 86 ASN A C 1
ATOM 655 O O . ASN A 1 86 ? 4.116 7.572 -21.384 1.00 90.69 86 ASN A O 1
ATOM 659 N N . LEU A 1 87 ? 5.128 5.560 -21.300 1.00 90.69 87 LEU A N 1
ATOM 660 C CA . LEU A 1 87 ? 6.363 6.013 -20.677 1.00 90.69 87 LEU A CA 1
ATOM 661 C C . LEU A 1 87 ? 7.452 6.209 -21.741 1.00 90.69 87 LEU A C 1
ATOM 663 O O . LEU A 1 87 ? 7.697 5.323 -22.560 1.00 90.69 87 LEU A O 1
ATOM 667 N N . ASN A 1 88 ? 8.109 7.368 -21.721 1.00 92.56 88 ASN A N 1
ATOM 668 C CA . ASN A 1 88 ? 9.230 7.701 -22.602 1.00 92.56 88 ASN A CA 1
ATOM 669 C C . ASN A 1 88 ? 10.528 7.802 -21.789 1.00 92.56 88 ASN A C 1
ATOM 671 O O . ASN A 1 88 ? 10.454 8.069 -20.590 1.00 92.56 88 ASN A O 1
ATOM 675 N N . PRO A 1 89 ? 11.710 7.648 -22.419 1.00 95.88 89 PRO A N 1
ATOM 676 C CA . PRO A 1 89 ? 12.987 7.855 -21.747 1.00 95.88 89 PRO A CA 1
ATOM 677 C C . PRO A 1 89 ? 13.062 9.194 -21.005 1.00 95.88 89 PRO A C 1
ATOM 679 O O . PRO A 1 89 ? 12.738 10.238 -21.573 1.00 95.88 89 PRO A O 1
ATOM 682 N N . GLY A 1 90 ? 13.526 9.155 -19.756 1.00 94.94 90 GLY A N 1
ATOM 683 C CA . GLY A 1 90 ? 13.551 10.305 -18.852 1.00 94.94 90 GLY A CA 1
ATOM 684 C C . GLY A 1 90 ? 12.888 10.008 -17.510 1.00 94.94 90 GLY A C 1
ATOM 685 O O . GLY A 1 90 ? 12.701 8.846 -17.150 1.00 94.94 90 GLY A O 1
ATOM 686 N N . THR A 1 91 ? 12.551 11.067 -16.775 1.00 95.12 91 THR A N 1
ATOM 687 C CA . THR A 1 91 ? 11.877 10.985 -15.474 1.00 95.12 91 THR A CA 1
ATOM 688 C C . THR A 1 91 ? 10.522 11.682 -15.550 1.00 95.12 91 THR A C 1
ATOM 690 O O . THR A 1 91 ? 10.433 12.789 -16.084 1.00 95.12 91 THR A O 1
ATOM 693 N N . SER A 1 92 ? 9.481 11.038 -15.029 1.00 93.94 92 SER A N 1
ATOM 694 C CA . SER A 1 92 ? 8.125 11.582 -14.930 1.00 93.94 92 SER A CA 1
ATOM 695 C C . SER A 1 92 ? 7.517 11.324 -13.556 1.00 93.94 92 SER A C 1
ATOM 697 O O . SER A 1 92 ? 7.791 10.303 -12.925 1.00 93.94 92 SER A O 1
ATOM 699 N N . ASP A 1 93 ? 6.645 12.229 -13.123 1.00 91.81 93 ASP A N 1
ATOM 700 C CA . ASP A 1 93 ? 5.925 12.101 -11.858 1.00 91.81 93 ASP A CA 1
ATOM 701 C C . ASP A 1 93 ? 4.607 11.348 -12.062 1.00 91.81 93 ASP A C 1
ATOM 703 O O . ASP A 1 93 ? 3.847 11.608 -12.997 1.00 91.81 93 ASP A O 1
ATOM 707 N N . HIS A 1 94 ? 4.313 1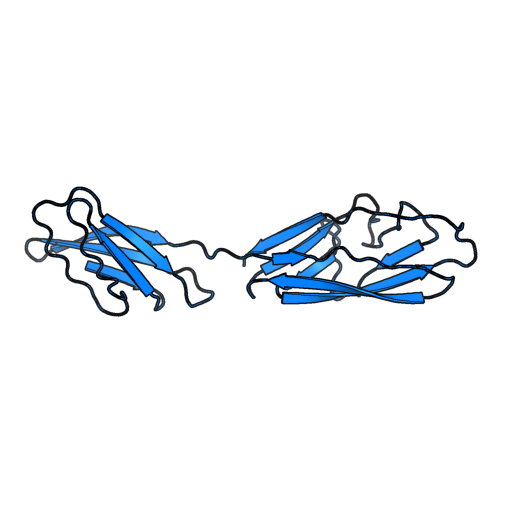0.432 -11.147 1.00 91.00 94 HIS A N 1
ATOM 708 C CA . HIS A 1 94 ? 3.075 9.668 -11.074 1.00 91.00 94 HIS A CA 1
ATOM 709 C C . HIS A 1 94 ? 2.551 9.652 -9.643 1.00 91.00 94 HIS A C 1
ATOM 711 O O . HIS A 1 94 ? 3.305 9.787 -8.682 1.00 91.00 94 HIS A O 1
ATOM 717 N N . HIS A 1 95 ? 1.247 9.453 -9.487 1.00 89.31 95 HIS A N 1
ATOM 718 C CA . HIS A 1 95 ? 0.616 9.419 -8.176 1.00 89.31 95 HIS A CA 1
ATOM 719 C C . HIS A 1 95 ? -0.250 8.175 -7.999 1.00 89.31 95 HIS A C 1
ATOM 721 O O . HIS A 1 95 ? -0.901 7.696 -8.932 1.00 89.31 95 HIS A O 1
ATOM 727 N N . ILE A 1 96 ? -0.268 7.666 -6.770 1.00 89.88 96 ILE A N 1
ATOM 728 C CA . ILE A 1 96 ? -1.161 6.601 -6.324 1.00 89.88 96 ILE A CA 1
ATOM 729 C C . ILE A 1 96 ? -2.113 7.218 -5.301 1.00 89.88 96 ILE A C 1
ATOM 731 O O . ILE A 1 96 ? -1.708 7.602 -4.202 1.00 89.88 96 ILE A O 1
ATOM 735 N N . GLY A 1 97 ? -3.382 7.349 -5.689 1.00 87.38 97 GLY A N 1
ATOM 736 C CA . GLY A 1 97 ? -4.433 7.864 -4.817 1.00 87.38 97 GLY A CA 1
ATOM 737 C C . GLY A 1 97 ? -4.909 6.797 -3.835 1.00 87.38 97 GLY A C 1
ATOM 738 O O . GLY A 1 97 ? -5.243 5.681 -4.242 1.00 87.38 97 GLY A O 1
ATOM 739 N N . VAL A 1 98 ? -4.966 7.158 -2.555 1.00 87.25 98 VAL A N 1
ATOM 740 C CA . VAL A 1 98 ? -5.477 6.316 -1.472 1.00 87.25 98 VAL A CA 1
ATOM 741 C C . VAL A 1 98 ? -6.601 7.067 -0.776 1.00 87.25 98 VAL A C 1
ATOM 743 O O . VAL A 1 98 ? -6.337 7.993 -0.020 1.00 87.25 98 VAL A O 1
ATOM 746 N N . SER A 1 99 ? -7.851 6.667 -0.991 1.00 82.44 99 SER A N 1
ATOM 747 C CA . SER A 1 99 ? -9.010 7.243 -0.296 1.00 82.44 99 SER A CA 1
ATOM 748 C C . SER A 1 99 ? -9.425 6.344 0.864 1.00 82.44 99 SER A C 1
ATOM 750 O O . SER A 1 99 ? -9.352 5.123 0.751 1.00 82.44 99 SER A O 1
ATOM 752 N N . GLY A 1 100 ? -9.844 6.896 2.001 1.00 73.31 100 GLY A N 1
ATOM 753 C CA . GLY A 1 100 ? -10.231 6.066 3.143 1.00 73.31 100 GLY A CA 1
ATOM 754 C C . GLY A 1 100 ? -10.697 6.850 4.358 1.00 73.31 100 GLY A C 1
ATOM 755 O O . GLY A 1 100 ? -10.711 8.074 4.363 1.00 73.31 100 GLY A O 1
ATOM 756 N N . THR A 1 101 ? -11.081 6.135 5.411 1.00 65.00 101 THR A N 1
ATOM 757 C CA . THR A 1 101 ? -11.339 6.744 6.721 1.00 65.00 101 THR A CA 1
ATOM 758 C C . THR A 1 101 ? -10.003 7.152 7.330 1.00 65.00 101 THR A C 1
ATOM 760 O O . THR A 1 101 ? -9.138 6.292 7.508 1.00 65.00 101 THR A O 1
ATOM 763 N N . SER A 1 102 ? -9.835 8.437 7.631 1.00 65.25 102 SER A N 1
ATOM 764 C CA . SER A 1 102 ? -8.613 9.069 8.133 1.00 65.25 102 SER A CA 1
ATOM 765 C C . SER A 1 102 ? -8.201 8.508 9.495 1.00 65.25 102 SER A C 1
ATOM 767 O O . SER A 1 102 ? -8.575 9.058 10.526 1.00 65.25 102 SER A O 1
ATOM 769 N N . ASN A 1 103 ? -7.490 7.368 9.481 1.00 71.75 103 ASN A N 1
ATOM 770 C CA . ASN A 1 103 ? -6.908 6.716 10.661 1.00 71.75 103 ASN A CA 1
ATOM 771 C C . ASN A 1 103 ? -6.119 5.417 10.384 1.00 71.75 103 ASN A C 1
ATOM 773 O O . ASN A 1 103 ? -6.060 4.506 11.214 1.00 71.75 103 ASN A O 1
ATOM 777 N N . GLY A 1 104 ? -5.520 5.285 9.203 1.00 81.19 104 GLY A N 1
ATOM 778 C CA . GLY A 1 104 ? -4.732 4.108 8.860 1.00 81.19 104 GLY A CA 1
ATOM 779 C C . GLY A 1 104 ? -3.465 4.442 8.096 1.00 81.19 104 GLY A C 1
ATOM 780 O O . GLY A 1 104 ? -3.268 5.548 7.602 1.00 81.19 104 GLY A O 1
ATOM 781 N N . THR A 1 105 ? -2.582 3.460 7.995 1.00 88.62 105 THR A N 1
ATOM 782 C CA . THR A 1 105 ? -1.431 3.491 7.091 1.00 88.62 105 THR A CA 1
ATOM 783 C C . THR A 1 105 ? -1.625 2.409 6.044 1.00 88.62 105 THR A C 1
ATOM 785 O O . THR A 1 105 ? -1.872 1.252 6.384 1.00 88.62 105 THR A O 1
ATOM 788 N N . VAL A 1 106 ? -1.520 2.781 4.771 1.00 91.00 106 VAL A N 1
ATOM 789 C CA . VAL A 1 106 ? -1.497 1.840 3.656 1.00 91.00 106 VAL A CA 1
ATOM 790 C C . VAL A 1 106 ? -0.052 1.520 3.323 1.00 91.00 106 VAL A C 1
ATOM 792 O O . VAL A 1 106 ? 0.770 2.409 3.106 1.00 91.00 106 VAL A O 1
ATOM 795 N N . ARG A 1 107 ? 0.244 0.227 3.300 1.00 93.50 107 ARG A N 1
ATOM 796 C CA . ARG A 1 107 ? 1.541 -0.336 2.964 1.00 93.50 107 ARG A CA 1
ATOM 797 C C . ARG A 1 107 ? 1.466 -1.021 1.607 1.00 93.50 107 ARG A C 1
ATOM 799 O O . ARG A 1 107 ? 0.636 -1.906 1.426 1.00 93.50 107 ARG A O 1
ATOM 806 N N . PHE A 1 108 ? 2.355 -0.660 0.692 1.00 94.31 108 PHE A N 1
ATOM 807 C CA . PHE A 1 108 ? 2.475 -1.276 -0.625 1.00 94.31 108 PHE A CA 1
ATOM 808 C C . PHE A 1 108 ? 3.687 -2.197 -0.685 1.00 94.31 108 PHE A C 1
ATOM 810 O O . PHE A 1 108 ? 4.799 -1.799 -0.334 1.00 94.31 108 PHE A O 1
ATOM 817 N N . THR A 1 109 ? 3.482 -3.419 -1.164 1.00 94.44 109 THR A N 1
ATOM 818 C CA . THR A 1 109 ? 4.555 -4.380 -1.437 1.00 94.44 109 THR A CA 1
ATOM 819 C C . THR A 1 109 ? 4.423 -4.940 -2.840 1.00 94.44 109 THR A C 1
ATOM 821 O O . THR A 1 109 ? 3.316 -5.135 -3.336 1.00 94.44 109 THR A O 1
ATOM 824 N N . SER A 1 110 ? 5.548 -5.255 -3.467 1.00 94.38 110 SER A N 1
ATOM 825 C CA . SER A 1 110 ? 5.583 -5.899 -4.775 1.00 94.38 110 SER A CA 1
ATOM 826 C C . SER A 1 110 ? 6.725 -6.911 -4.814 1.00 94.38 110 SER A C 1
ATOM 828 O O . SER A 1 110 ? 7.763 -6.642 -4.208 1.00 94.38 110 SER A O 1
ATOM 830 N N . PRO A 1 111 ? 6.570 -8.054 -5.508 1.00 93.56 111 PRO A N 1
ATOM 831 C CA . PRO A 1 111 ? 7.691 -8.956 -5.764 1.00 93.56 111 PRO A CA 1
ATOM 832 C C . PRO A 1 111 ? 8.780 -8.317 -6.638 1.00 93.56 111 PRO A C 1
ATOM 834 O O . PRO A 1 111 ? 9.928 -8.741 -6.562 1.00 93.56 111 PRO A O 1
ATOM 837 N N . ASP A 1 112 ? 8.441 -7.286 -7.417 1.00 94.94 112 ASP A N 1
ATOM 838 C CA . ASP A 1 112 ? 9.382 -6.585 -8.297 1.00 94.94 112 ASP A CA 1
ATOM 839 C C . ASP A 1 112 ? 10.115 -5.432 -7.581 1.00 94.94 112 ASP A C 1
ATOM 841 O O . ASP A 1 112 ? 10.811 -4.637 -8.211 1.00 94.94 112 ASP A O 1
ATOM 845 N N . MET A 1 113 ? 9.922 -5.292 -6.265 1.00 95.56 113 MET A N 1
ATOM 846 C CA . MET A 1 113 ? 10.584 -4.275 -5.452 1.00 95.56 113 MET A CA 1
ATOM 847 C C . MET A 1 113 ? 11.923 -4.802 -4.932 1.00 95.56 113 MET A C 1
ATOM 849 O O . MET A 1 113 ? 11.984 -5.875 -4.329 1.00 95.56 113 MET A O 1
ATOM 853 N N . ASP A 1 114 ? 12.998 -4.046 -5.140 1.00 95.12 114 ASP A N 1
ATOM 854 C CA . ASP A 1 114 ? 14.318 -4.401 -4.624 1.00 95.12 114 ASP A CA 1
ATOM 855 C C . ASP A 1 114 ? 14.503 -4.014 -3.150 1.00 95.12 114 ASP A C 1
ATOM 857 O O . ASP A 1 114 ? 13.638 -3.402 -2.528 1.00 95.12 114 ASP A O 1
ATOM 861 N N . SER A 1 115 ? 15.662 -4.344 -2.574 1.00 93.19 115 SER A N 1
ATOM 862 C CA . SER A 1 115 ? 15.963 -4.081 -1.162 1.00 93.19 115 SER A CA 1
ATOM 863 C C . SER A 1 115 ? 16.002 -2.597 -0.776 1.00 93.19 115 SER A C 1
ATOM 865 O O . SER A 1 115 ? 15.962 -2.281 0.411 1.00 93.19 115 SER A O 1
ATOM 867 N N . SER A 1 116 ? 16.126 -1.693 -1.750 1.00 92.94 116 SER A N 1
ATOM 868 C CA . SER A 1 116 ? 16.125 -0.244 -1.529 1.00 92.94 116 SER A CA 1
ATOM 869 C C . SER A 1 116 ? 14.724 0.366 -1.593 1.00 92.94 116 SER A C 1
ATOM 871 O O . SER A 1 116 ? 14.560 1.545 -1.294 1.00 92.94 116 SER A O 1
ATOM 873 N N . GLY A 1 117 ? 13.710 -0.437 -1.933 1.00 93.81 117 GLY A N 1
ATOM 874 C CA . GLY A 1 117 ? 12.348 0.035 -2.131 1.00 93.81 117 GLY A CA 1
ATOM 875 C C . GLY A 1 117 ? 12.104 0.585 -3.532 1.00 93.81 117 GLY A C 1
ATOM 876 O O . GLY A 1 117 ? 11.103 1.261 -3.732 1.00 93.81 117 GLY A O 1
ATOM 877 N N . VAL A 1 118 ? 12.968 0.319 -4.511 1.00 96.12 118 VAL A N 1
ATOM 878 C CA . VAL A 1 118 ? 12.698 0.684 -5.907 1.00 96.12 118 VAL A CA 1
ATOM 879 C C . VAL A 1 118 ? 11.919 -0.445 -6.572 1.00 96.12 118 VAL A C 1
ATOM 881 O O . VAL A 1 118 ? 12.298 -1.611 -6.479 1.00 96.12 118 VAL A O 1
ATOM 884 N N . LEU A 1 119 ? 10.817 -0.109 -7.240 1.00 95.62 119 LEU A N 1
ATOM 885 C CA . LEU A 1 119 ? 10.032 -1.046 -8.037 1.00 95.62 119 LEU A CA 1
ATOM 886 C C . LEU A 1 119 ? 10.590 -1.111 -9.461 1.00 95.62 119 LEU A C 1
ATOM 888 O O . LEU A 1 119 ? 10.628 -0.103 -10.162 1.00 95.62 119 LEU A O 1
ATOM 892 N N . HIS A 1 120 ? 10.947 -2.309 -9.905 1.00 95.62 120 HIS A N 1
ATOM 893 C CA . HIS A 1 120 ? 11.367 -2.602 -11.274 1.00 95.62 120 HIS A CA 1
ATOM 894 C C . HIS A 1 120 ? 10.119 -2.935 -12.094 1.00 95.62 120 HIS A C 1
ATOM 896 O O . HIS A 1 120 ? 9.615 -4.052 -12.030 1.00 95.62 120 HIS A O 1
ATOM 902 N N . LEU A 1 121 ? 9.559 -1.971 -12.828 1.00 92.69 121 LEU A N 1
ATOM 903 C CA . LEU A 1 121 ? 8.255 -2.135 -13.479 1.00 92.69 121 LEU A CA 1
ATOM 904 C C . LEU A 1 121 ? 8.286 -3.280 -14.507 1.00 92.69 121 LEU A C 1
ATOM 906 O O . LEU A 1 121 ? 9.088 -3.277 -15.441 1.00 92.69 121 LEU A O 1
ATOM 910 N N . GLY A 1 122 ? 7.412 -4.272 -14.333 1.00 90.19 122 GLY A N 1
ATOM 911 C CA . GLY A 1 122 ? 7.415 -5.516 -15.109 1.00 90.19 122 GLY A CA 1
ATOM 912 C C . GLY A 1 122 ? 8.674 -6.371 -14.922 1.00 90.19 122 GLY A C 1
ATOM 913 O O . GLY A 1 122 ? 9.018 -7.137 -15.821 1.00 90.19 122 GLY A O 1
ATOM 914 N N . GLY A 1 123 ? 9.399 -6.200 -13.812 1.00 90.00 123 GLY A N 1
ATOM 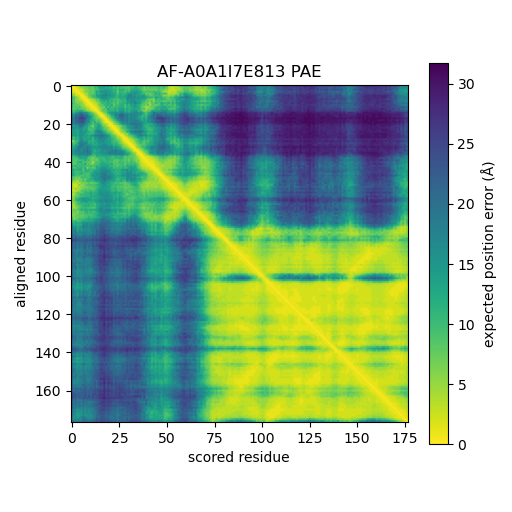915 C CA . GLY A 1 123 ? 10.700 -6.822 -13.555 1.00 90.00 123 GLY A CA 1
ATOM 916 C C . GLY A 1 123 ? 11.859 -6.205 -14.350 1.00 90.00 123 GLY A C 1
ATOM 917 O O . GLY A 1 123 ? 12.927 -6.810 -14.451 1.00 90.00 123 GLY A O 1
ATOM 918 N N . SER A 1 124 ? 11.662 -5.029 -14.958 1.00 92.56 124 SER A N 1
ATOM 919 C CA . SER A 1 124 ? 12.669 -4.365 -15.788 1.00 92.56 124 SER A CA 1
ATOM 920 C C . SER A 1 124 ? 13.612 -3.486 -14.967 1.00 92.56 124 SER A C 1
ATOM 922 O O . SER A 1 124 ? 13.175 -2.526 -14.338 1.00 92.56 124 SER A O 1
ATOM 924 N N . ALA A 1 125 ? 14.920 -3.727 -15.083 1.00 93.00 125 ALA A N 1
ATOM 925 C CA . ALA A 1 125 ? 15.952 -2.856 -14.508 1.00 93.00 125 ALA A CA 1
ATOM 926 C C . ALA A 1 125 ? 16.056 -1.479 -15.196 1.00 93.00 125 ALA A C 1
ATOM 928 O O . ALA A 1 125 ? 16.731 -0.580 -14.699 1.00 93.00 125 ALA A O 1
ATOM 929 N N . ASP A 1 126 ? 15.409 -1.317 -16.354 1.00 95.69 126 ASP A N 1
ATOM 930 C CA . ASP A 1 126 ? 15.437 -0.089 -17.149 1.00 95.69 126 ASP A CA 1
ATOM 931 C C . ASP A 1 126 ? 14.232 0.827 -16.885 1.00 95.69 126 ASP A C 1
ATOM 933 O O . ASP A 1 126 ? 14.209 1.946 -17.399 1.00 95.69 126 ASP A O 1
ATOM 937 N N . VAL A 1 127 ? 13.227 0.371 -16.127 1.00 96.25 127 VAL A N 1
ATOM 938 C CA . VAL A 1 127 ? 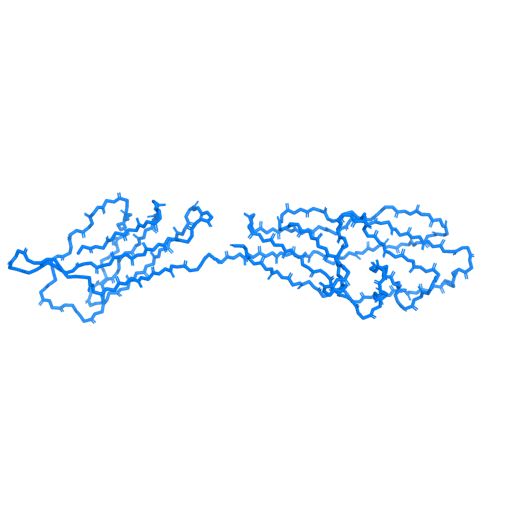12.039 1.167 -15.782 1.00 96.25 127 VAL A CA 1
ATOM 939 C C . VAL A 1 127 ? 11.795 1.077 -14.286 1.00 96.25 127 VAL A C 1
ATOM 941 O O . VAL A 1 127 ? 11.290 0.078 -13.781 1.00 96.25 127 VAL A O 1
ATOM 944 N N . LEU A 1 128 ? 12.171 2.136 -13.581 1.00 96.62 128 LEU A N 1
ATOM 945 C CA . LEU A 1 128 ? 12.185 2.186 -12.126 1.00 96.62 128 LEU A CA 1
ATOM 946 C C . LEU A 1 128 ? 11.078 3.104 -11.625 1.00 96.62 128 LEU A C 1
ATOM 948 O O . LEU A 1 128 ? 10.917 4.204 -12.146 1.00 96.62 128 LEU A O 1
ATOM 952 N N . VAL A 1 129 ? 10.352 2.678 -10.597 1.00 95.75 129 VAL A N 1
ATOM 953 C CA . VAL A 1 129 ? 9.350 3.494 -9.905 1.00 95.75 129 VAL A CA 1
ATOM 954 C C . VAL A 1 129 ? 9.738 3.594 -8.438 1.00 95.75 129 VAL A C 1
ATOM 956 O O . VAL A 1 129 ? 9.992 2.575 -7.797 1.00 95.75 129 VAL A O 1
ATOM 959 N N . GLN A 1 130 ? 9.782 4.806 -7.893 1.00 94.94 130 GLN A N 1
ATOM 960 C CA . GLN A 1 130 ? 10.092 5.024 -6.479 1.00 94.94 130 GLN A CA 1
ATOM 961 C C . GLN A 1 130 ? 9.282 6.192 -5.912 1.00 94.94 130 GLN A C 1
ATOM 963 O O . GLN A 1 130 ? 9.148 7.208 -6.590 1.00 94.94 130 GLN A O 1
ATOM 968 N N . PRO A 1 131 ? 8.761 6.115 -4.682 1.00 94.62 131 PRO A N 1
ATOM 969 C CA . PRO A 1 131 ? 8.303 7.294 -3.971 1.00 94.62 131 PRO A CA 1
ATOM 970 C C . PRO A 1 131 ? 9.488 8.053 -3.367 1.00 94.62 131 PRO A C 1
ATOM 972 O O . PRO A 1 131 ? 10.635 7.601 -3.414 1.00 94.62 131 PRO A O 1
ATOM 975 N N . ASP A 1 132 ? 9.209 9.200 -2.756 1.00 89.94 132 ASP A N 1
ATOM 976 C CA . ASP A 1 132 ? 10.217 9.901 -1.963 1.00 89.94 132 ASP A CA 1
ATOM 977 C C . ASP A 1 132 ? 10.682 9.032 -0.779 1.00 89.94 132 ASP A C 1
ATOM 979 O O . ASP A 1 132 ? 9.916 8.239 -0.226 1.00 89.94 132 ASP A O 1
ATOM 983 N N . ALA A 1 133 ? 11.929 9.219 -0.334 1.00 84.94 133 ALA A N 1
ATOM 984 C CA . ALA A 1 133 ? 12.558 8.375 0.690 1.00 84.94 133 ALA A CA 1
ATOM 985 C C . ALA A 1 133 ? 11.769 8.285 2.014 1.00 84.94 133 ALA A C 1
ATOM 987 O O . ALA A 1 133 ? 11.838 7.274 2.707 1.00 84.94 133 ALA A O 1
ATOM 988 N N . ASN A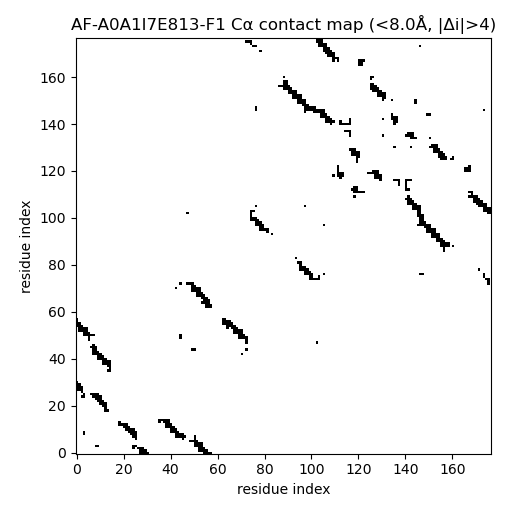 1 134 ? 10.976 9.310 2.345 1.00 91.12 134 ASN A N 1
ATOM 989 C CA . ASN A 1 134 ? 10.125 9.338 3.542 1.00 91.12 134 ASN A CA 1
ATOM 990 C C . ASN A 1 134 ? 8.969 8.325 3.500 1.00 91.12 134 ASN A C 1
ATOM 992 O O . ASN A 1 134 ? 8.368 8.035 4.532 1.00 91.12 134 ASN A O 1
ATOM 996 N N . HIS A 1 135 ? 8.661 7.797 2.318 1.00 93.25 135 HIS A N 1
ATOM 997 C CA . HIS A 1 135 ? 7.619 6.804 2.098 1.00 93.25 135 HIS A CA 1
ATOM 998 C C . HIS A 1 135 ? 8.178 5.390 1.956 1.00 93.25 135 HIS A C 1
ATOM 1000 O O . HIS A 1 135 ? 7.412 4.482 1.659 1.00 93.25 135 HIS A O 1
ATOM 1006 N N . ILE A 1 136 ? 9.483 5.174 2.145 1.00 94.31 136 ILE A N 1
ATOM 1007 C CA . ILE A 1 136 ? 10.102 3.853 2.028 1.00 94.31 136 ILE A CA 1
ATOM 1008 C C . ILE A 1 136 ? 10.408 3.313 3.424 1.00 94.31 136 ILE A C 1
ATOM 1010 O O . ILE A 1 136 ? 11.177 3.891 4.189 1.00 94.31 136 ILE A O 1
ATOM 1014 N N . SER A 1 137 ? 9.841 2.152 3.741 1.00 91.94 137 SER A N 1
ATOM 1015 C CA . SER A 1 137 ? 10.288 1.325 4.859 1.00 91.94 137 SER A CA 1
ATOM 1016 C C . SER A 1 137 ? 11.200 0.233 4.319 1.00 91.94 137 SER A C 1
ATOM 1018 O O . SER A 1 137 ? 10.852 -0.408 3.334 1.00 91.94 137 SER A O 1
ATOM 1020 N N . THR A 1 138 ? 12.356 0.007 4.944 1.00 84.31 138 THR A N 1
ATOM 1021 C CA . THR A 1 138 ? 13.352 -0.989 4.502 1.00 84.31 138 THR A CA 1
ATOM 1022 C C . THR A 1 138 ? 13.269 -2.315 5.259 1.00 84.31 138 THR A C 1
ATOM 1024 O O . THR A 1 138 ? 13.942 -3.277 4.895 1.00 84.31 138 THR A O 1
ATOM 1027 N N . SER A 1 139 ? 12.440 -2.404 6.304 1.00 79.81 139 SER A N 1
ATOM 1028 C CA . SER A 1 139 ? 12.285 -3.629 7.088 1.00 79.81 139 SER A CA 1
ATOM 1029 C C . SER A 1 139 ? 10.876 -3.764 7.662 1.00 79.81 139 SER A C 1
ATOM 1031 O O . SER A 1 139 ? 10.557 -3.143 8.679 1.00 79.81 139 SER A O 1
ATOM 1033 N N . PRO A 1 140 ? 10.035 -4.617 7.058 1.00 84.50 140 PRO A N 1
ATOM 1034 C CA . PRO A 1 140 ? 10.157 -5.189 5.707 1.00 84.50 140 PRO A CA 1
ATOM 1035 C C . PRO A 1 140 ? 10.047 -4.133 4.589 1.00 84.50 140 PRO A C 1
ATOM 1037 O O . PRO A 1 140 ? 9.325 -3.145 4.733 1.00 84.50 140 PRO A O 1
ATOM 1040 N N . VAL A 1 141 ? 10.712 -4.375 3.451 1.00 93.69 141 VAL A N 1
ATOM 1041 C CA . VAL A 1 141 ? 10.714 -3.429 2.325 1.00 93.69 141 VAL A CA 1
ATOM 1042 C C . VAL A 1 141 ? 9.295 -3.157 1.828 1.00 93.69 141 VAL A C 1
ATOM 1044 O O . VAL A 1 141 ? 8.515 -4.085 1.597 1.00 93.69 141 VAL A O 1
ATOM 1047 N N . SER A 1 142 ? 8.923 -1.881 1.761 1.00 95.44 142 SER A N 1
ATOM 1048 C CA . SER A 1 142 ? 7.603 -1.438 1.311 1.00 95.44 142 SER A CA 1
ATOM 1049 C C . SER A 1 142 ? 7.523 0.067 1.138 1.00 95.44 142 SER A C 1
ATOM 1051 O O . SER A 1 142 ? 8.337 0.806 1.693 1.00 95.44 142 SER A O 1
ATOM 1053 N N . TRP A 1 143 ? 6.478 0.513 0.443 1.00 96.12 143 TRP A N 1
ATOM 1054 C CA . TRP A 1 143 ? 6.064 1.912 0.479 1.00 96.12 143 TRP A CA 1
ATOM 1055 C C . TRP A 1 143 ? 4.961 2.122 1.503 1.00 96.12 143 TRP A C 1
ATOM 1057 O O . TRP A 1 143 ? 4.125 1.239 1.691 1.00 96.12 143 TRP A O 1
ATOM 1067 N N . THR A 1 144 ? 4.925 3.280 2.151 1.00 94.12 144 THR A N 1
ATOM 1068 C CA . THR A 1 144 ? 3.905 3.622 3.143 1.00 94.12 144 THR A CA 1
ATOM 1069 C C . THR A 1 144 ? 3.311 4.996 2.881 1.00 94.12 144 THR A C 1
ATOM 1071 O O . THR A 1 144 ? 4.003 5.954 2.546 1.00 94.12 144 THR A O 1
ATOM 1074 N N . THR A 1 145 ? 1.998 5.108 3.056 1.00 93.12 145 THR A N 1
ATOM 1075 C CA . THR A 1 145 ? 1.294 6.390 3.002 1.00 93.12 145 THR A CA 1
ATOM 1076 C C . THR A 1 145 ? 0.095 6.373 3.951 1.00 93.12 145 THR A C 1
ATOM 1078 O O . THR A 1 145 ? -0.479 5.302 4.175 1.00 93.12 145 THR A O 1
ATOM 1081 N N . PRO A 1 146 ? -0.314 7.509 4.538 1.00 90.44 146 PRO A N 1
ATOM 1082 C CA . PRO A 1 146 ? -1.558 7.579 5.301 1.00 90.44 146 PRO A CA 1
ATOM 1083 C C . PRO A 1 146 ? -2.784 7.177 4.463 1.00 90.44 146 PRO A C 1
ATOM 1085 O O . PRO A 1 146 ? -2.821 7.380 3.250 1.00 90.4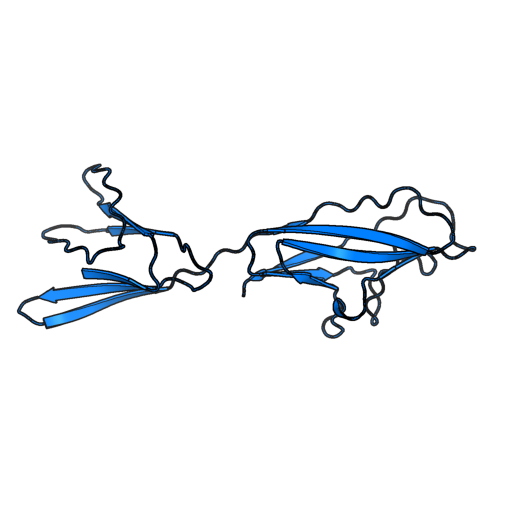4 146 PRO A O 1
ATOM 1088 N N . SER A 1 147 ? -3.820 6.634 5.098 1.00 85.19 147 SER A N 1
ATOM 1089 C CA . SER A 1 147 ? -5.159 6.561 4.500 1.00 85.19 147 SER A CA 1
ATOM 1090 C C . SER A 1 147 ? -5.657 7.976 4.193 1.00 85.19 147 SER A C 1
ATOM 1092 O O . SER A 1 147 ? -5.428 8.863 5.013 1.00 85.19 147 SER A O 1
ATOM 1094 N N . ASP A 1 148 ? -6.375 8.163 3.086 1.00 86.25 148 ASP A N 1
ATOM 1095 C CA . ASP A 1 148 ? -6.856 9.480 2.635 1.00 86.25 148 ASP A CA 1
ATOM 1096 C C . ASP A 1 148 ? -5.717 10.438 2.238 1.00 86.25 148 ASP A C 1
ATOM 1098 O O . ASP A 1 148 ? -5.641 11.594 2.649 1.00 86.25 148 ASP A O 1
ATOM 1102 N N . SER A 1 149 ? -4.765 9.918 1.459 1.00 89.69 149 SER A N 1
ATOM 1103 C CA . SER A 1 149 ? -3.611 10.672 0.974 1.00 89.69 149 SER A CA 1
ATOM 1104 C C . SER A 1 149 ? -3.231 10.289 -0.457 1.00 89.69 149 SER A C 1
ATOM 1106 O O . SER A 1 149 ? -3.825 9.412 -1.086 1.00 89.69 149 SER A O 1
ATOM 1108 N N . THR A 1 150 ? -2.228 10.979 -0.992 1.00 89.94 150 THR A N 1
ATOM 1109 C CA . THR A 1 150 ? -1.638 10.672 -2.294 1.00 89.94 150 THR A CA 1
ATOM 1110 C C . THR A 1 150 ? -0.180 10.296 -2.096 1.00 89.94 150 THR A C 1
ATOM 1112 O O . THR A 1 150 ? 0.581 11.071 -1.519 1.00 89.94 150 THR A O 1
ATOM 1115 N N . LEU A 1 151 ? 0.206 9.118 -2.587 1.00 92.25 151 LEU A N 1
ATOM 1116 C CA . LEU A 1 151 ? 1.603 8.712 -2.653 1.00 92.25 151 LEU A CA 1
ATOM 1117 C C . LEU A 1 151 ? 2.187 9.189 -3.983 1.00 92.25 151 LEU A C 1
ATOM 1119 O O . LEU A 1 151 ? 1.814 8.686 -5.045 1.00 92.25 151 LEU A O 1
ATOM 1123 N N . ASN A 1 152 ? 3.096 10.158 -3.918 1.00 92.44 152 ASN A N 1
ATOM 1124 C CA . ASN A 1 152 ? 3.835 10.625 -5.086 1.00 92.44 152 ASN A CA 1
ATOM 1125 C C . ASN A 1 152 ? 4.974 9.654 -5.401 1.00 92.44 152 ASN A C 1
ATOM 1127 O O . ASN A 1 152 ? 5.661 9.171 -4.501 1.00 92.44 152 ASN A O 1
ATOM 1131 N N . THR A 1 153 ? 5.162 9.375 -6.685 1.00 93.56 153 THR A N 1
ATOM 1132 C CA . THR A 1 153 ? 6.172 8.459 -7.213 1.00 93.56 153 THR A CA 1
ATOM 1133 C C . THR A 1 153 ? 6.844 9.057 -8.438 1.00 93.56 153 THR A C 1
ATOM 1135 O O . THR A 1 153 ? 6.209 9.737 -9.236 1.00 93.56 153 THR A O 1
ATOM 1138 N N . HIS A 1 154 ? 8.119 8.755 -8.607 1.00 95.00 154 HIS A N 1
ATOM 1139 C CA . HIS A 1 154 ? 8.933 9.111 -9.756 1.00 95.00 154 HIS A CA 1
ATOM 1140 C C . HIS A 1 154 ? 9.156 7.859 -10.585 1.00 95.00 154 HIS A C 1
ATOM 1142 O O . HIS A 1 154 ? 9.608 6.838 -10.061 1.00 95.00 154 HIS A O 1
ATOM 1148 N N . VAL A 1 155 ? 8.862 7.940 -11.876 1.00 95.44 155 VAL A N 1
ATOM 1149 C CA . VAL A 1 155 ? 9.148 6.891 -12.849 1.00 95.44 155 VAL A CA 1
ATOM 1150 C C . VAL A 1 155 ? 10.358 7.320 -13.658 1.00 95.44 155 VAL A C 1
ATOM 1152 O O . VAL A 1 155 ? 10.355 8.388 -14.259 1.00 95.44 155 VAL A O 1
ATOM 1155 N N . THR A 1 156 ? 11.401 6.498 -13.678 1.00 96.94 156 THR A N 1
ATOM 1156 C CA . THR A 1 156 ? 12.599 6.724 -14.490 1.00 96.94 156 THR A CA 1
ATOM 1157 C C . THR A 1 156 ? 12.718 5.632 -15.539 1.00 96.94 156 THR A C 1
ATOM 1159 O O . THR A 1 156 ? 12.821 4.453 -15.207 1.00 96.94 156 THR A O 1
ATOM 1162 N N . VAL A 1 157 ? 12.737 6.033 -16.807 1.00 97.19 157 VAL A N 1
ATOM 1163 C CA . VAL A 1 157 ? 12.910 5.152 -17.963 1.00 97.19 157 VAL A CA 1
ATOM 1164 C C . VAL A 1 157 ? 14.290 5.381 -18.563 1.00 97.19 157 VAL A C 1
ATOM 1166 O O . VAL A 1 157 ? 14.611 6.472 -19.044 1.00 97.19 157 VAL A O 1
ATOM 1169 N N . ASN A 1 158 ? 15.109 4.336 -18.570 1.00 96.00 158 ASN A N 1
ATOM 1170 C CA . ASN A 1 158 ? 16.416 4.344 -19.209 1.00 96.00 158 ASN A CA 1
ATOM 1171 C C . ASN A 1 158 ? 16.268 4.503 -20.733 1.00 96.00 158 ASN A C 1
ATOM 1173 O O . ASN A 1 158 ? 15.367 3.942 -21.352 1.00 96.00 158 ASN A O 1
ATOM 1177 N N . THR A 1 159 ? 17.201 5.203 -21.378 1.00 94.19 159 THR A N 1
ATOM 1178 C CA . THR A 1 159 ? 17.240 5.350 -22.845 1.00 94.19 159 THR A CA 1
ATOM 1179 C C . THR A 1 159 ? 17.417 4.027 -23.591 1.00 94.19 159 THR A C 1
ATOM 1181 O O . THR A 1 159 ? 17.155 3.964 -24.790 1.00 94.19 159 THR A O 1
ATOM 1184 N N . LYS A 1 160 ? 17.846 2.970 -22.895 1.00 91.88 160 LYS A N 1
ATOM 1185 C CA . LYS A 1 160 ? 17.975 1.606 -23.424 1.00 91.88 160 LYS A CA 1
ATOM 1186 C C . LYS A 1 160 ? 16.760 0.714 -23.151 1.00 91.88 160 LYS A C 1
ATOM 1188 O O . LYS A 1 160 ? 16.774 -0.439 -23.585 1.00 91.88 160 LYS A O 1
ATOM 1193 N N . ALA A 1 161 ? 15.734 1.223 -22.462 1.00 92.38 161 ALA A N 1
ATOM 1194 C CA . ALA A 1 161 ? 14.530 0.462 -22.162 1.00 92.38 161 ALA A CA 1
ATOM 1195 C C . ALA A 1 161 ? 13.894 -0.071 -23.454 1.00 92.38 161 ALA A C 1
ATOM 1197 O O . ALA A 1 161 ? 13.726 0.652 -24.440 1.00 92.38 161 ALA A O 1
ATOM 1198 N N . LYS A 1 162 ? 13.539 -1.357 -23.457 1.00 90.38 162 LYS A N 1
ATOM 1199 C CA . LYS A 1 162 ? 12.845 -1.970 -24.592 1.00 90.38 162 LYS A CA 1
ATOM 1200 C C . LYS A 1 162 ? 11.387 -1.524 -24.607 1.00 90.38 162 LYS A C 1
ATOM 1202 O O . LYS A 1 162 ? 10.717 -1.559 -23.581 1.00 90.38 162 LYS A O 1
ATOM 1207 N N . ALA A 1 163 ? 10.892 -1.171 -25.790 1.00 89.75 163 ALA A N 1
ATOM 1208 C CA . ALA A 1 163 ? 9.477 -0.888 -25.981 1.00 89.75 163 ALA A CA 1
ATOM 1209 C C . ALA A 1 163 ? 8.631 -2.154 -25.766 1.00 89.75 163 ALA A C 1
ATOM 1211 O O . ALA A 1 163 ? 8.995 -3.240 -26.225 1.00 89.75 163 ALA A O 1
ATOM 1212 N N . GLY A 1 164 ? 7.489 -1.999 -25.100 1.00 89.94 164 GLY A N 1
ATOM 1213 C CA . GLY A 1 164 ? 6.541 -3.078 -24.849 1.00 89.94 164 GLY A CA 1
ATOM 1214 C C . GLY A 1 164 ? 5.633 -2.780 -23.655 1.00 89.94 164 GLY A C 1
ATOM 1215 O O . GLY A 1 164 ? 5.882 -1.822 -22.921 1.00 89.94 164 GLY A O 1
ATOM 1216 N N . PRO A 1 165 ? 4.569 -3.574 -23.462 1.00 91.19 165 PRO A N 1
ATOM 1217 C CA . PRO A 1 165 ? 3.734 -3.465 -22.276 1.00 91.19 165 PRO A CA 1
ATOM 1218 C C . PRO A 1 165 ? 4.517 -3.912 -21.036 1.00 91.19 165 PRO A C 1
ATOM 1220 O O . PRO A 1 165 ? 5.165 -4.960 -21.051 1.00 91.19 165 PRO A O 1
ATOM 1223 N N . LEU A 1 166 ? 4.423 -3.130 -19.962 1.00 91.12 166 LEU A N 1
ATOM 1224 C CA . LEU A 1 166 ? 4.978 -3.453 -18.649 1.00 91.12 166 LEU A CA 1
ATOM 1225 C C . LEU A 1 166 ? 3.855 -3.414 -17.613 1.00 91.12 166 LEU A C 1
ATOM 1227 O O . LEU A 1 166 ? 2.998 -2.533 -17.650 1.00 91.12 166 LEU A O 1
ATOM 1231 N N . SER A 1 167 ? 3.867 -4.365 -16.684 1.00 91.19 167 SER A N 1
ATOM 1232 C CA . SER A 1 167 ? 2.900 -4.435 -15.590 1.00 91.19 167 SER A CA 1
ATOM 1233 C C . SER A 1 167 ? 3.549 -5.048 -14.359 1.00 91.19 167 SER A C 1
ATOM 1235 O O . SER A 1 167 ? 4.162 -6.107 -14.470 1.00 91.19 167 SER A O 1
ATOM 1237 N N . SER A 1 168 ? 3.345 -4.431 -13.200 1.00 90.88 168 SER A N 1
ATOM 1238 C CA . SER A 1 168 ? 3.707 -4.988 -11.895 1.00 90.88 168 SER A CA 1
ATOM 1239 C C . SER A 1 168 ? 2.488 -5.016 -10.991 1.00 90.88 168 SER A C 1
ATOM 1241 O O . SER A 1 168 ? 1.566 -4.215 -11.145 1.00 90.88 168 SER A O 1
ATOM 1243 N N . VAL A 1 169 ? 2.498 -5.925 -10.020 1.00 90.12 169 VAL A N 1
ATOM 1244 C CA . VAL A 1 169 ? 1.457 -5.996 -8.993 1.00 90.12 169 VAL A CA 1
ATOM 1245 C C . VAL A 1 169 ? 1.954 -5.296 -7.737 1.00 90.12 169 VAL A C 1
ATOM 1247 O O . VAL A 1 169 ? 2.969 -5.694 -7.162 1.00 90.12 169 VAL A O 1
ATOM 1250 N N . LEU A 1 170 ? 1.217 -4.280 -7.290 1.00 90.19 170 LEU A N 1
ATOM 1251 C CA . LEU A 1 170 ? 1.369 -3.683 -5.966 1.00 90.19 170 LEU A CA 1
ATOM 1252 C C . LEU A 1 170 ? 0.252 -4.192 -5.058 1.00 90.19 170 LEU A C 1
ATOM 1254 O O . LEU A 1 170 ? -0.923 -3.924 -5.282 1.00 90.19 170 LEU A O 1
ATOM 1258 N N . THR A 1 171 ? 0.624 -4.917 -4.010 1.00 91.38 171 THR A N 1
ATOM 1259 C CA . THR A 1 171 ? -0.304 -5.351 -2.965 1.00 91.38 171 THR A CA 1
ATOM 1260 C C . THR A 1 171 ? -0.400 -4.265 -1.905 1.00 91.38 171 THR A C 1
ATOM 1262 O O . THR A 1 171 ? 0.603 -3.941 -1.272 1.00 91.38 171 THR A O 1
ATOM 1265 N N . ALA A 1 172 ? -1.598 -3.723 -1.697 1.00 90.56 172 ALA A N 1
ATOM 1266 C CA . ALA A 1 172 ? -1.874 -2.737 -0.660 1.00 90.56 172 ALA A CA 1
ATOM 1267 C C . ALA A 1 172 ? -2.441 -3.414 0.598 1.00 90.56 172 ALA A C 1
ATOM 1269 O O . ALA A 1 172 ? -3.427 -4.143 0.531 1.00 90.56 172 ALA A O 1
ATOM 1270 N N . THR A 1 173 ? -1.833 -3.159 1.755 1.00 89.25 173 THR A N 1
ATOM 1271 C CA . THR A 1 173 ? -2.315 -3.598 3.072 1.00 89.25 173 THR A CA 1
ATOM 1272 C C . THR A 1 173 ? -2.639 -2.383 3.925 1.00 89.25 173 THR A C 1
ATOM 1274 O O . THR A 1 173 ? -1.783 -1.523 4.109 1.00 89.25 173 THR A O 1
ATOM 1277 N N . LEU A 1 174 ? -3.852 -2.316 4.466 1.00 86.94 174 LEU A N 1
ATOM 1278 C CA . LEU A 1 174 ? -4.256 -1.273 5.406 1.00 86.94 174 LEU A CA 1
ATOM 1279 C C . LEU A 1 174 ? -4.039 -1.743 6.846 1.00 86.94 174 LEU A C 1
ATOM 1281 O O . LEU A 1 174 ? -4.554 -2.787 7.243 1.00 86.94 174 LEU A O 1
ATOM 1285 N N . THR A 1 175 ? -3.345 -0.930 7.634 1.00 84.94 175 THR A N 1
ATOM 1286 C CA . THR A 1 175 ? -3.256 -1.081 9.089 1.00 84.94 175 THR A CA 1
ATOM 1287 C C . THR A 1 175 ? -3.974 0.089 9.749 1.00 84.94 175 THR A C 1
ATOM 1289 O O . THR A 1 175 ? -3.586 1.238 9.533 1.00 84.94 175 THR A O 1
ATOM 1292 N N . CYS A 1 176 ? -5.005 -0.196 10.545 1.00 80.94 176 CYS A N 1
ATOM 1293 C CA . CYS A 1 176 ? -5.656 0.807 11.391 1.00 80.94 176 CYS A CA 1
ATOM 1294 C C . CYS A 1 176 ? -4.767 1.132 12.595 1.00 80.94 176 CYS A C 1
ATOM 1296 O O . CYS A 1 176 ? -4.121 0.227 13.131 1.00 80.94 176 CYS A O 1
ATOM 1298 N N . GLN A 1 177 ? -4.744 2.401 12.999 1.00 64.88 177 GLN A N 1
ATOM 1299 C CA . GLN A 1 177 ? -4.116 2.843 14.247 1.00 64.88 177 GLN A CA 1
ATOM 1300 C C . GLN A 1 177 ? -5.094 2.767 15.420 1.00 64.88 177 GLN A C 1
ATOM 1302 O O . GLN A 1 177 ? -6.311 2.957 15.189 1.00 64.88 177 GLN A O 1
#

Solvent-accessible surface area (backbone atoms only — not comparable to full-atom values): 10478 Å² total; per-residue (Å²): 70,50,46,48,42,59,83,34,47,30,33,58,44,63,78,90,59,97,67,92,54,81,47,68,36,82,50,90,46,82,74,88,78,89,85,77,92,55,79,46,77,50,73,48,70,81,52,94,59,57,31,29,40,40,31,37,46,75,56,96,93,43,78,41,85,72,51,77,46,71,47,76,80,82,61,52,71,49,71,60,86,71,82,79,75,89,81,64,67,45,78,48,82,47,66,42,52,28,47,40,49,81,51,30,40,36,36,35,38,41,92,44,39,45,81,85,40,42,29,23,50,48,68,30,93,37,31,38,36,33,55,57,73,93,29,49,40,70,82,74,54,21,40,49,41,54,30,53,39,71,44,56,29,41,37,39,30,40,88,80,47,78,89,73,95,70,65,71,67,73,49,76,45,79,43,66,110

Mean predicted aligned error: 13.63 Å

Sequence (177 aa):
MCNVSPEGTAKLRYADNWYPQSIDLDLDVWVQVSNISTIFLTATATSNTPPTITCDYQANGVTKRVWDITLKPSCTSTVNDSAMGNLNPGTSDHHIGVSGTSNGTVRFTSPDMDSSGVLHLGGSADVLVQPDANHISTSPVSWTTPSDSTLNTHVTVNTKAKAGPLSSVLTATLTCQ

Organism: NCBI:txid551989

Nearest PDB structures (foldseek):
  6zr7-assembly1_AAA  TM=3.527E-01  e=9.341E-02  Homo sapiens
  4u7m-assembly1_A  TM=4.857E-01  e=9.056E-01  Homo sapiens
  2xy1-assembly1_A  TM=3.673E-01  e=2.418E-01  Homo sapiens
  5o5g-assembly1_A  TM=3.010E-01  e=2.293E-01  Homo sapiens
  6i9s-assembly2_B  TM=3.603E-01  e=1.007E+00  Homo sapiens

Secondary structure (DSSP, 8-state):
-EEEESS-EEEEEESSS-------TTS-B----SS-S-EEEEEE-SSSS-PEEEEEEEETTEEEEEEEEEPPPPP-EEE---------SEEEEEEEEEEE-SSEEEEEE-TTB-TTS-EEGGG-TTEEEEE-GGGEEETTEEEEEESSEEEEEEEEE-TTPPPS----PPEEEEEE-

pLDDT: mean 74.72, std 19.13, range [35.09, 97.19]

Radius of gyration: 25.52 Å; Cα contacts (8 Å, |Δi|>4): 371; chains: 1; bounding box: 60×25×73 Å